Protein AF-A0ABD3BZU5-F1 (afdb_monomer_lite)

Structure (mmCIF, N/CA/C/O backbone):
data_AF-A0ABD3BZU5-F1
#
_entry.id   AF-A0ABD3BZU5-F1
#
loop_
_atom_site.group_PDB
_atom_site.id
_atom_site.type_symbol
_atom_site.label_atom_id
_atom_site.label_alt_id
_atom_site.label_comp_id
_atom_site.label_asym_id
_atom_site.label_entity_id
_atom_site.label_seq_id
_atom_site.pdbx_PDB_ins_code
_atom_site.Cartn_x
_atom_site.Cartn_y
_atom_site.Cartn_z
_atom_site.occupancy
_atom_site.B_iso_or_equiv
_atom_site.auth_seq_id
_atom_site.auth_comp_id
_atom_site.auth_asym_id
_atom_site.auth_atom_id
_atom_site.pdbx_PDB_model_num
ATOM 1 N N . MET A 1 1 ? 9.300 -1.177 2.507 1.00 71.94 1 MET A N 1
ATOM 2 C CA . MET A 1 1 ? 9.024 -1.442 1.076 1.00 71.94 1 MET A CA 1
ATOM 3 C C . MET A 1 1 ? 10.337 -1.633 0.315 1.00 71.94 1 MET A C 1
ATOM 5 O O . MET A 1 1 ? 11.225 -0.805 0.503 1.00 71.94 1 MET A O 1
ATOM 9 N N . PRO A 1 2 ? 10.506 -2.683 -0.508 1.00 82.00 2 PRO A N 1
ATOM 10 C CA . PRO A 1 2 ? 11.738 -2.883 -1.273 1.00 82.00 2 PRO A CA 1
ATOM 11 C C . PRO A 1 2 ? 12.001 -1.731 -2.252 1.00 82.00 2 PRO A C 1
ATOM 13 O O . PRO A 1 2 ? 11.096 -1.304 -2.966 1.00 82.00 2 PRO A O 1
ATOM 16 N N . GLY A 1 3 ? 13.244 -1.247 -2.336 1.00 78.12 3 GLY A N 1
ATOM 17 C CA . GLY A 1 3 ? 13.601 -0.110 -3.199 1.00 78.12 3 GLY A CA 1
ATOM 18 C C . GLY A 1 3 ? 13.323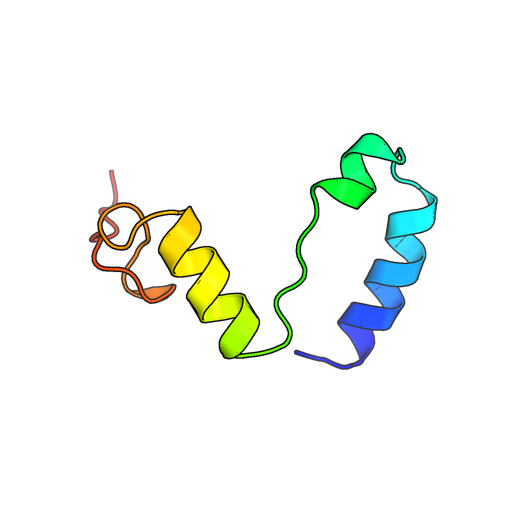 -0.335 -4.694 1.00 78.12 3 GLY A C 1
ATOM 19 O O . GLY A 1 3 ? 13.065 0.624 -5.423 1.00 78.12 3 GLY A O 1
ATOM 20 N N . PHE A 1 4 ? 13.305 -1.595 -5.148 1.00 87.88 4 PHE A N 1
ATOM 21 C CA . PHE A 1 4 ? 12.970 -1.944 -6.532 1.00 87.88 4 PHE A CA 1
ATOM 22 C C . PHE A 1 4 ? 11.496 -1.675 -6.871 1.00 87.88 4 PHE A C 1
ATOM 24 O O . PHE A 1 4 ? 11.196 -1.323 -8.010 1.00 87.88 4 PHE A O 1
ATOM 31 N N . PHE A 1 5 ? 10.585 -1.774 -5.894 1.00 88.94 5 PHE A N 1
ATOM 32 C CA . PHE A 1 5 ? 9.148 -1.609 -6.117 1.00 88.94 5 PHE A CA 1
ATOM 33 C C . PHE A 1 5 ? 8.828 -0.211 -6.649 1.00 88.94 5 PHE A C 1
ATOM 35 O O . PHE A 1 5 ? 8.136 -0.077 -7.652 1.00 88.94 5 PHE A O 1
ATOM 42 N N . LYS A 1 6 ? 9.406 0.836 -6.042 1.00 85.31 6 LYS A N 1
ATOM 43 C CA . LYS A 1 6 ? 9.205 2.225 -6.489 1.00 85.31 6 LYS A CA 1
ATOM 44 C C . LYS A 1 6 ? 9.643 2.431 -7.943 1.00 85.31 6 LYS A C 1
ATOM 46 O O . LYS A 1 6 ? 8.974 3.139 -8.690 1.00 85.31 6 LYS A O 1
ATOM 51 N N . ARG A 1 7 ? 10.747 1.795 -8.355 1.00 89.38 7 ARG A N 1
ATOM 52 C CA . ARG A 1 7 ? 11.269 1.891 -9.729 1.00 89.38 7 ARG A CA 1
ATOM 53 C C . ARG A 1 7 ? 10.355 1.196 -10.734 1.00 89.38 7 ARG A C 1
ATOM 55 O O . ARG A 1 7 ? 10.024 1.789 -11.754 1.00 89.38 7 ARG A O 1
ATOM 62 N N . VAL A 1 8 ? 9.923 -0.027 -10.427 1.00 92.19 8 VAL A N 1
ATOM 63 C CA . VAL A 1 8 ? 8.978 -0.774 -11.271 1.00 92.19 8 VAL A CA 1
ATOM 64 C C . VAL A 1 8 ? 7.656 -0.019 -11.377 1.00 92.19 8 VAL A C 1
ATOM 66 O O . VAL A 1 8 ? 7.141 0.174 -12.474 1.00 92.19 8 VAL A O 1
ATOM 69 N N . TRP A 1 9 ? 7.142 0.490 -10.259 1.00 90.44 9 TRP A N 1
ATOM 70 C CA . TRP A 1 9 ? 5.874 1.207 -10.245 1.00 90.44 9 TRP A CA 1
ATOM 71 C C . TRP A 1 9 ? 5.916 2.511 -11.046 1.00 90.44 9 TRP A C 1
ATOM 73 O O . TRP A 1 9 ? 4.995 2.795 -11.804 1.00 90.44 9 TRP A O 1
ATOM 83 N N . SER A 1 10 ? 7.018 3.264 -10.967 1.00 87.81 10 SER A N 1
ATOM 84 C CA . SER A 1 10 ? 7.227 4.457 -11.798 1.00 87.81 10 SER A CA 1
ATOM 85 C C . SER A 1 10 ? 7.195 4.144 -13.300 1.00 87.81 10 SER A C 1
ATOM 87 O O . SER A 1 10 ? 6.696 4.953 -14.082 1.00 87.81 10 SER A O 1
ATOM 89 N N . PHE A 1 11 ? 7.676 2.967 -13.710 1.00 93.25 11 PHE A N 1
ATOM 90 C CA . PHE A 1 11 ? 7.570 2.512 -15.095 1.00 93.25 11 PHE A CA 1
ATOM 91 C C . PHE A 1 11 ? 6.127 2.141 -15.467 1.00 93.25 11 PHE A C 1
ATOM 93 O O . PHE A 1 11 ? 5.638 2.592 -16.499 1.00 93.25 11 PHE A O 1
ATOM 100 N N . VAL A 1 12 ? 5.428 1.389 -14.609 1.00 93.06 12 VAL A N 1
ATOM 101 C CA 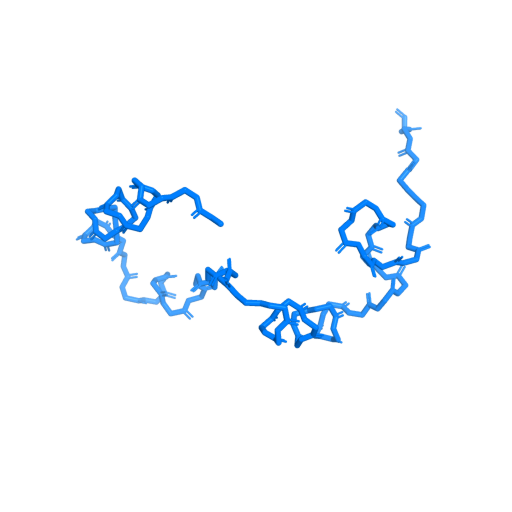. VAL A 1 12 ? 4.040 0.939 -14.834 1.00 93.06 12 VAL A CA 1
ATOM 102 C C . VAL A 1 12 ? 3.056 2.109 -14.919 1.00 93.06 12 VAL A C 1
ATOM 104 O O . VAL A 1 12 ? 2.201 2.114 -15.803 1.00 93.06 12 VAL A O 1
ATOM 107 N N . LEU A 1 13 ? 3.203 3.135 -14.071 1.00 90.94 13 LEU A N 1
ATOM 108 C CA . LEU A 1 13 ? 2.317 4.309 -14.064 1.00 90.94 13 LEU A CA 1
ATOM 109 C C . LEU A 1 13 ? 2.219 4.986 -15.437 1.00 90.94 13 LEU A C 1
ATOM 111 O O . LEU A 1 13 ? 1.156 5.479 -15.796 1.00 90.94 13 LEU A O 1
ATOM 115 N N . ARG A 1 14 ? 3.285 4.949 -16.247 1.00 91.62 14 ARG A N 1
ATOM 116 C CA . ARG A 1 14 ? 3.314 5.553 -17.592 1.00 91.62 14 ARG A CA 1
ATOM 117 C C . ARG A 1 14 ? 2.325 4.921 -18.577 1.00 91.62 14 ARG A C 1
ATOM 119 O O . ARG A 1 14 ? 2.039 5.537 -19.598 1.00 91.62 14 ARG A O 1
ATOM 126 N N . PHE A 1 15 ? 1.835 3.718 -18.287 1.00 95.06 15 PHE A N 1
ATOM 127 C CA . PHE A 1 15 ? 0.889 2.979 -19.126 1.00 95.06 15 PHE A CA 1
ATOM 128 C C . PHE A 1 15 ? -0.558 3.068 -18.625 1.00 95.06 15 PHE A C 1
ATOM 130 O O . PHE A 1 15 ? -1.461 2.564 -19.287 1.00 95.06 15 PHE A O 1
ATOM 137 N N . LEU A 1 16 ? -0.789 3.692 -17.467 1.00 94.06 16 LEU A N 1
ATOM 138 C CA . LEU A 1 16 ? -2.115 3.826 -16.871 1.00 94.06 16 LEU A CA 1
ATOM 139 C C . LEU A 1 16 ? -2.725 5.187 -17.207 1.00 94.06 16 LEU A C 1
ATOM 141 O O . LEU A 1 16 ? -2.031 6.204 -17.240 1.00 94.06 16 LEU A O 1
ATOM 145 N N . GLU A 1 17 ? -4.040 5.218 -17.413 1.00 94.88 17 GLU A N 1
ATOM 146 C CA . GLU A 1 17 ? -4.789 6.464 -17.576 1.00 94.88 17 GLU A CA 1
ATOM 147 C C . GLU A 1 17 ? -4.680 7.334 -16.314 1.00 94.88 17 GLU A C 1
ATOM 149 O O . GLU A 1 17 ? -4.655 6.812 -15.197 1.00 94.88 17 GLU A O 1
ATOM 154 N N . LYS A 1 18 ? -4.662 8.665 -16.474 1.00 91.25 18 LYS A N 1
ATOM 155 C CA . LYS A 1 18 ? -4.548 9.620 -15.356 1.00 91.25 18 LYS A CA 1
ATOM 156 C C . LYS A 1 18 ? -5.559 9.352 -14.236 1.00 91.25 18 LYS A C 1
ATOM 158 O O . LYS A 1 18 ? -5.170 9.296 -13.076 1.00 91.25 18 LYS A O 1
ATOM 163 N N . ALA A 1 19 ? -6.814 9.070 -14.590 1.00 93.94 19 ALA A N 1
ATOM 164 C CA . ALA A 1 19 ? -7.868 8.757 -13.624 1.00 93.94 19 ALA A CA 1
ATOM 165 C C . ALA A 1 19 ? -7.587 7.491 -12.790 1.00 93.94 19 ALA A C 1
ATOM 167 O O . ALA A 1 19 ? -8.091 7.352 -11.677 1.00 93.94 19 ALA A O 1
ATOM 168 N N . THR A 1 20 ? -6.798 6.553 -13.319 1.00 94.00 20 THR A N 1
ATOM 169 C CA . THR A 1 20 ? -6.359 5.361 -12.581 1.00 94.00 20 THR A CA 1
ATOM 170 C C . THR A 1 20 ? -5.147 5.677 -11.712 1.00 94.00 20 THR A C 1
ATOM 172 O O . THR A 1 20 ? -5.099 5.243 -10.564 1.00 94.00 20 THR A O 1
ATOM 175 N N . GLN A 1 21 ? -4.197 6.468 -12.225 1.00 92.25 21 GLN A N 1
ATOM 176 C CA . GLN A 1 21 ? -3.021 6.898 -11.462 1.00 92.25 21 GLN A CA 1
ATOM 177 C C . GLN A 1 21 ? -3.415 7.618 -10.165 1.00 92.25 21 GLN A C 1
ATOM 179 O O . GLN A 1 21 ? -2.822 7.350 -9.126 1.00 92.25 21 GLN A O 1
ATOM 184 N N . GLU A 1 22 ? -4.446 8.466 -10.211 1.00 90.56 22 GLU A N 1
ATOM 185 C CA . GLU A 1 22 ? -4.953 9.220 -9.052 1.00 90.56 22 GLU A CA 1
ATOM 186 C C . GLU A 1 22 ? -5.596 8.343 -7.967 1.00 90.56 22 GLU A C 1
ATOM 188 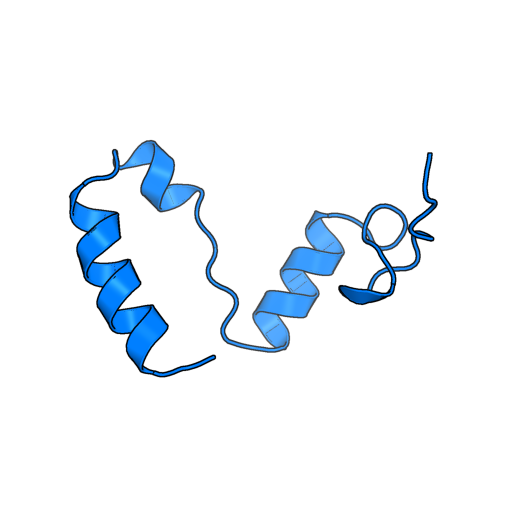O O . GLU A 1 22 ? -5.646 8.738 -6.806 1.00 90.56 22 GLU A O 1
ATOM 193 N N . LYS A 1 23 ? -6.079 7.147 -8.321 1.00 89.81 23 LYS A N 1
ATOM 194 C CA . LYS A 1 23 ? -6.743 6.225 -7.381 1.00 89.81 23 LYS A CA 1
ATOM 195 C C . LYS A 1 23 ? -5.779 5.252 -6.706 1.00 89.81 23 LYS A C 1
ATOM 197 O O . LYS A 1 23 ? -6.163 4.548 -5.777 1.00 89.81 23 LYS A O 1
ATOM 202 N N . ILE A 1 24 ? -4.545 5.166 -7.194 1.00 89.81 24 ILE A N 1
ATOM 203 C CA . ILE A 1 24 ? -3.531 4.266 -6.653 1.00 89.81 24 ILE A CA 1
ATOM 204 C C . ILE A 1 24 ? -2.857 4.939 -5.460 1.00 89.81 24 ILE A C 1
ATOM 206 O O . ILE A 1 24 ? -2.201 5.968 -5.610 1.00 89.81 24 ILE A O 1
ATOM 210 N N . VAL A 1 25 ? -2.912 4.288 -4.299 1.00 86.75 25 VAL A N 1
ATOM 211 C CA . VAL A 1 25 ? -2.167 4.707 -3.107 1.00 86.75 25 VAL A CA 1
ATOM 212 C C . VAL A 1 25 ? -1.084 3.681 -2.795 1.00 86.75 25 VAL A C 1
ATOM 214 O O . VAL A 1 25 ? -1.356 2.492 -2.635 1.00 86.75 25 VAL A O 1
ATOM 217 N N . ILE A 1 26 ? 0.166 4.141 -2.720 1.00 87.00 26 ILE A N 1
ATOM 218 C CA . ILE A 1 26 ? 1.309 3.303 -2.354 1.00 87.00 26 ILE A CA 1
ATOM 219 C C . ILE A 1 26 ? 1.673 3.599 -0.908 1.00 87.00 26 ILE A C 1
ATOM 221 O O . ILE A 1 26 ? 2.239 4.647 -0.616 1.00 87.00 26 ILE A O 1
ATOM 225 N N . LEU A 1 27 ? 1.405 2.651 -0.018 1.00 85.56 27 LEU A N 1
ATOM 226 C CA . LEU A 1 27 ? 1.765 2.785 1.388 1.00 85.56 27 LEU A CA 1
ATOM 227 C C . LEU A 1 27 ? 3.277 2.638 1.581 1.00 85.56 27 LEU A C 1
ATOM 229 O O . LEU A 1 27 ? 3.859 1.577 1.331 1.00 85.56 27 LEU A O 1
ATOM 233 N N . THR A 1 28 ? 3.921 3.711 2.033 1.00 81.56 28 THR A N 1
ATOM 234 C CA . THR A 1 28 ? 5.363 3.746 2.305 1.00 81.56 28 THR A CA 1
ATOM 235 C C . THR A 1 28 ? 5.703 4.083 3.752 1.00 81.56 28 THR A C 1
ATOM 237 O O . THR A 1 28 ? 6.828 3.795 4.171 1.00 81.56 28 THR A O 1
ATOM 240 N N . SER A 1 29 ? 4.752 4.628 4.517 1.00 83.12 29 SER A N 1
ATOM 241 C CA . SER A 1 29 ? 4.917 4.968 5.931 1.00 83.12 29 SER A CA 1
ATOM 242 C C . SER A 1 29 ? 3.781 4.444 6.817 1.00 83.12 29 SER A C 1
ATOM 244 O O . SER A 1 29 ? 2.656 4.223 6.372 1.00 83.12 29 SER A O 1
ATOM 246 N N . GLU A 1 30 ? 4.062 4.313 8.116 1.00 81.62 30 GLU A N 1
ATOM 247 C CA . GLU A 1 30 ? 3.056 3.955 9.130 1.00 81.62 30 GLU A CA 1
ATOM 248 C C . GLU A 1 30 ? 2.004 5.055 9.363 1.00 81.62 30 GLU A C 1
ATOM 250 O O . GLU A 1 30 ? 0.970 4.813 9.987 1.00 81.62 30 GLU A O 1
ATOM 255 N N . VAL A 1 31 ? 2.265 6.285 8.911 1.00 84.00 31 VAL A N 1
ATOM 256 C CA . VAL A 1 31 ? 1.281 7.377 8.963 1.00 84.00 31 VAL A CA 1
ATOM 257 C C . VAL A 1 31 ? 0.227 7.157 7.883 1.00 84.00 31 VAL A C 1
ATOM 259 O O . VAL A 1 31 ? -0.944 7.007 8.216 1.00 84.00 31 VAL A O 1
ATOM 262 N N . GLU A 1 32 ? 0.660 6.994 6.630 1.00 84.00 32 GLU A N 1
ATOM 263 C CA . GLU A 1 32 ? -0.219 6.677 5.490 1.00 84.00 32 GLU A CA 1
ATOM 264 C C . GLU A 1 32 ? -1.021 5.394 5.745 1.00 84.00 32 GLU A C 1
ATOM 266 O O . GLU A 1 32 ? -2.204 5.301 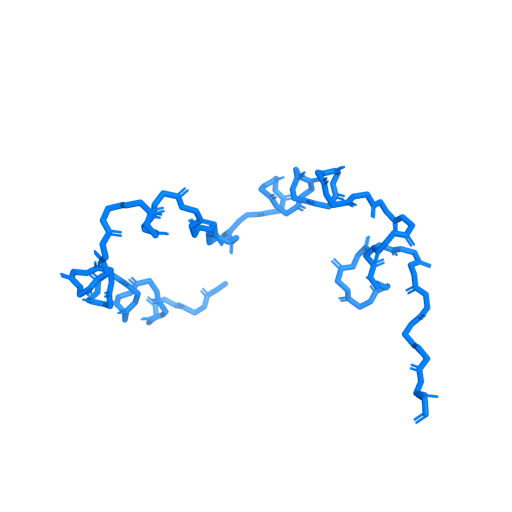5.424 1.00 84.00 32 GLU A O 1
ATOM 271 N N . ARG A 1 33 ? -0.389 4.396 6.378 1.00 85.81 33 ARG A N 1
ATOM 272 C CA . ARG A 1 33 ? -1.061 3.149 6.747 1.00 85.81 33 ARG A CA 1
ATOM 273 C C . ARG A 1 33 ? -2.231 3.388 7.705 1.00 85.81 33 ARG A C 1
ATOM 275 O O . ARG A 1 33 ? -3.292 2.811 7.505 1.00 85.81 33 ARG A O 1
ATOM 282 N N . ARG A 1 34 ? -2.058 4.228 8.730 1.00 86.56 34 ARG A N 1
ATOM 283 C CA . ARG A 1 34 ? -3.129 4.543 9.692 1.00 86.56 34 ARG A CA 1
ATOM 284 C C . ARG A 1 34 ? -4.270 5.332 9.060 1.00 86.56 34 ARG A C 1
ATOM 286 O O . ARG A 1 34 ? -5.420 5.088 9.411 1.00 86.56 34 ARG A O 1
ATOM 293 N N . GLU A 1 35 ? -3.962 6.238 8.138 1.00 87.62 35 GLU A N 1
ATOM 294 C CA . GLU A 1 35 ? -4.984 6.971 7.382 1.00 87.62 35 GLU A CA 1
ATOM 295 C C . GLU A 1 35 ? -5.826 6.016 6.531 1.00 87.62 35 GLU A C 1
ATOM 297 O O . GLU A 1 35 ? -7.048 6.034 6.638 1.00 87.62 35 GLU A O 1
ATOM 302 N N . ILE A 1 36 ? -5.192 5.087 5.806 1.00 86.88 36 ILE A N 1
ATOM 303 C CA . ILE A 1 36 ? -5.921 4.074 5.030 1.00 86.88 36 ILE A CA 1
ATOM 304 C C . ILE A 1 36 ? -6.786 3.167 5.909 1.00 86.88 36 ILE A C 1
ATOM 306 O O . ILE A 1 36 ? -7.921 2.871 5.543 1.00 86.88 36 ILE A O 1
ATOM 310 N N . ILE A 1 37 ? -6.277 2.715 7.059 1.00 88.12 37 ILE A N 1
ATOM 311 C CA . ILE A 1 37 ? -7.060 1.868 7.974 1.00 88.12 37 ILE A CA 1
ATOM 312 C C . ILE A 1 37 ? -8.316 2.620 8.437 1.00 88.12 37 ILE A C 1
ATOM 314 O O . ILE A 1 37 ? -9.411 2.059 8.420 1.00 88.12 37 ILE A O 1
ATOM 318 N N . ARG A 1 38 ? -8.176 3.909 8.767 1.00 88.56 38 ARG A N 1
ATOM 319 C CA . ARG A 1 38 ? -9.297 4.771 9.154 1.00 88.56 38 ARG A CA 1
ATOM 320 C C . ARG A 1 38 ? -10.309 4.961 8.022 1.00 88.56 38 ARG A C 1
ATOM 322 O O . ARG A 1 38 ? -11.506 4.933 8.296 1.00 88.56 38 ARG A O 1
ATOM 329 N N . ASP A 1 39 ? -9.843 5.154 6.791 1.00 89.12 39 ASP A N 1
ATOM 330 C CA . ASP A 1 39 ? -10.708 5.351 5.621 1.00 89.12 39 ASP A CA 1
ATOM 331 C C . ASP A 1 39 ? -11.492 4.081 5.254 1.00 89.12 39 ASP A C 1
ATOM 333 O O . ASP A 1 39 ? -12.656 4.163 4.865 1.00 89.12 39 ASP A O 1
ATOM 337 N N . ILE A 1 40 ? -10.877 2.903 5.406 1.00 90.44 40 ILE A N 1
ATOM 338 C CA . ILE A 1 40 ? -11.529 1.599 5.187 1.00 90.44 40 ILE A CA 1
ATOM 339 C C . ILE A 1 40 ? -12.488 1.259 6.340 1.00 90.44 40 ILE A C 1
ATOM 341 O O . ILE A 1 40 ? -13.545 0.668 6.117 1.00 90.44 40 ILE A O 1
ATOM 345 N N . GLY A 1 41 ? -12.125 1.643 7.563 1.00 92.00 41 GLY A N 1
ATOM 346 C CA . GLY A 1 41 ? -12.826 1.301 8.794 1.00 92.00 41 GLY A CA 1
ATOM 347 C C . GLY A 1 41 ? -12.292 0.016 9.430 1.00 92.00 41 GLY A C 1
ATOM 348 O O . GLY A 1 41 ? -12.238 -1.043 8.802 1.00 92.00 41 GLY A O 1
ATOM 349 N N . ASP A 1 42 ? -11.946 0.101 10.717 1.00 88.62 42 ASP A N 1
ATOM 350 C CA . ASP A 1 42 ? -11.287 -0.976 11.469 1.00 88.62 42 ASP A CA 1
ATOM 351 C C . ASP A 1 42 ? -12.060 -2.302 11.448 1.00 88.62 42 ASP A C 1
ATOM 353 O O . ASP A 1 42 ? -11.458 -3.368 11.392 1.00 88.62 42 ASP A O 1
ATOM 357 N N . GLU A 1 43 ? -13.393 -2.250 11.479 1.00 91.19 43 GLU A N 1
ATOM 358 C CA . GLU A 1 43 ? -14.257 -3.440 11.522 1.00 91.19 43 GLU A CA 1
ATOM 359 C C . GLU A 1 43 ? -14.380 -4.147 10.161 1.00 91.19 43 GLU A C 1
ATOM 361 O O . GLU A 1 43 ? -14.792 -5.303 10.103 1.00 91.19 43 GLU A O 1
ATOM 366 N N . ALA A 1 44 ? -14.042 -3.461 9.064 1.00 91.69 44 ALA A N 1
ATOM 367 C CA . ALA A 1 44 ? -14.063 -4.020 7.713 1.00 91.69 44 ALA A CA 1
ATOM 368 C C . ALA A 1 44 ? -12.696 -4.585 7.301 1.00 91.69 44 ALA A C 1
ATOM 370 O O . ALA A 1 44 ? -12.623 -5.498 6.476 1.00 91.69 44 ALA A O 1
ATOM 371 N N . LEU A 1 45 ? -11.610 -4.048 7.865 1.00 92.69 45 LEU A N 1
ATOM 372 C CA . LEU A 1 45 ? -10.258 -4.465 7.527 1.00 92.69 45 LEU A CA 1
ATOM 373 C C . LEU A 1 45 ? -9.830 -5.701 8.344 1.00 92.69 45 LEU A C 1
ATOM 375 O O . LEU A 1 45 ? -9.980 -5.701 9.566 1.00 92.69 45 LEU A O 1
ATOM 379 N N . PRO A 1 46 ? -9.248 -6.736 7.711 1.00 92.56 46 PRO A N 1
ATOM 380 C CA . PRO A 1 46 ? -8.735 -7.897 8.428 1.00 92.56 46 PRO A CA 1
ATOM 381 C C . PRO A 1 46 ? -7.614 -7.601 9.433 1.00 92.56 46 PRO A C 1
ATOM 383 O O . PRO A 1 46 ? -6.815 -6.674 9.242 1.00 92.56 46 PRO A O 1
ATOM 386 N N . GLU A 1 47 ? -7.525 -8.432 10.474 1.00 91.88 47 GLU A N 1
ATOM 387 C CA . GLU A 1 47 ? -6.488 -8.361 11.516 1.00 91.88 47 GLU A CA 1
ATOM 388 C C . GLU A 1 47 ? -5.063 -8.394 10.930 1.00 91.88 47 GLU A C 1
ATOM 390 O O . GLU A 1 47 ? -4.198 -7.631 11.361 1.00 91.88 47 GLU A O 1
ATOM 395 N N . GLU A 1 48 ? -4.819 -9.183 9.879 1.00 89.38 48 GLU A N 1
ATOM 396 C CA . GLU A 1 48 ? -3.511 -9.306 9.215 1.00 89.38 48 GLU A CA 1
ATOM 397 C C . GLU A 1 48 ? -3.035 -7.992 8.578 1.00 89.38 48 GLU A C 1
ATOM 399 O O . GLU A 1 48 ? -1.833 -7.767 8.410 1.00 89.38 48 GLU A O 1
ATOM 404 N N . TYR A 1 49 ? -3.973 -7.107 8.237 1.00 88.31 49 TYR A N 1
ATOM 405 C CA . TYR A 1 49 ? -3.689 -5.785 7.682 1.00 88.31 49 TYR A CA 1
ATOM 406 C C . TYR A 1 49 ? -3.774 -4.672 8.736 1.00 88.31 49 TYR A C 1
ATOM 408 O O . TYR A 1 49 ? -3.392 -3.532 8.451 1.00 88.31 49 TYR A O 1
ATOM 416 N N . GLY A 1 50 ? -4.154 -4.999 9.975 1.00 87.31 50 GLY A N 1
ATOM 417 C CA . GLY A 1 50 ? -4.215 -4.087 11.120 1.00 87.31 50 GLY A CA 1
ATOM 418 C C . GLY A 1 50 ? -5.608 -3.600 11.508 1.00 87.31 50 GLY A C 1
ATOM 419 O O . GLY A 1 50 ? -5.687 -2.656 12.290 1.00 87.31 50 GLY A O 1
ATOM 420 N N . GLY A 1 51 ? -6.672 -4.196 10.966 1.00 90.62 51 GLY A N 1
ATOM 421 C CA . GLY A 1 51 ? -8.039 -3.966 11.435 1.00 90.62 51 GLY A CA 1
ATOM 422 C C . GLY A 1 51 ? -8.476 -4.998 12.477 1.00 90.62 51 GLY A C 1
ATOM 423 O O . GLY A 1 51 ? -7.649 -5.554 13.200 1.00 90.62 51 GLY A O 1
ATOM 424 N N . LYS A 1 52 ? -9.783 -5.238 12.569 1.00 92.81 52 LYS A N 1
ATOM 425 C CA . LYS A 1 52 ? -10.422 -6.149 13.534 1.00 92.81 52 LYS A CA 1
ATOM 426 C C . LYS A 1 52 ? -11.296 -7.217 12.882 1.00 92.81 52 LYS A C 1
ATOM 428 O O . LYS A 1 52 ? -11.851 -8.064 13.582 1.00 92.81 52 LYS A O 1
ATOM 433 N N . ALA A 1 53 ? -11.460 -7.176 11.561 1.00 92.38 53 ALA A N 1
ATOM 434 C CA . ALA A 1 53 ? -12.247 -8.180 10.869 1.00 92.38 53 ALA A CA 1
ATOM 435 C C . ALA A 1 53 ? -11.530 -9.535 10.938 1.00 92.38 53 ALA A C 1
ATOM 437 O O . ALA A 1 53 ? -10.327 -9.637 10.691 1.00 92.38 53 ALA A O 1
ATOM 438 N N . LYS A 1 54 ? -12.277 -10.598 11.236 1.00 90.94 54 LYS A N 1
ATOM 439 C CA . LYS A 1 54 ? -11.738 -11.957 11.170 1.00 90.94 54 LYS A CA 1
ATOM 440 C C . LYS A 1 54 ? -11.864 -12.496 9.760 1.00 90.94 54 LYS A C 1
ATOM 442 O O . LYS A 1 54 ? -12.968 -12.599 9.225 1.00 90.94 54 LYS A O 1
ATOM 447 N N . LEU A 1 55 ? -10.731 -12.875 9.183 1.00 84.12 55 LEU A N 1
ATOM 448 C CA . LEU A 1 55 ? -10.689 -13.541 7.893 1.00 84.12 55 LEU A CA 1
ATOM 449 C C . LEU A 1 55 ? -11.204 -14.976 8.079 1.00 84.12 55 LEU A C 1
ATOM 451 O O . LEU A 1 55 ? -10.585 -15.795 8.757 1.00 84.12 55 LEU A O 1
ATOM 455 N N . VAL A 1 56 ? -12.384 -15.265 7.531 1.00 86.50 56 VAL A N 1
ATOM 456 C CA . VAL A 1 56 ? -12.990 -16.602 7.559 1.00 86.50 56 VAL A CA 1
ATOM 457 C C . VAL A 1 56 ? -12.861 -17.243 6.182 1.00 86.50 56 VAL A C 1
ATOM 459 O O . VAL A 1 56 ? -13.157 -16.618 5.166 1.00 86.50 56 VAL A O 1
ATOM 462 N N . LEU A 1 57 ? -12.394 -18.491 6.146 1.00 79.38 57 LEU A N 1
ATOM 463 C CA . LEU A 1 57 ? -12.465 -19.325 4.948 1.00 79.38 57 LEU A CA 1
ATOM 464 C C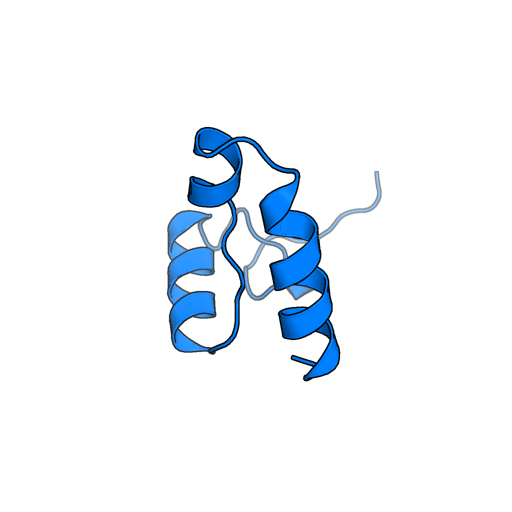 . LEU A 1 57 ? -13.934 -19.720 4.737 1.00 79.38 57 LEU A C 1
ATOM 466 O O . LEU A 1 57 ? -14.533 -20.315 5.634 1.00 79.38 57 LEU A O 1
ATOM 470 N N . LEU A 1 58 ? -14.497 -19.336 3.589 1.00 67.12 58 LEU A N 1
ATOM 471 C CA . LEU A 1 58 ? -15.811 -19.786 3.115 1.00 67.12 58 LEU A CA 1
ATOM 472 C C . LEU A 1 58 ? -15.729 -21.202 2.538 1.00 67.12 58 LEU A C 1
ATOM 474 O O . LEU A 1 58 ? -14.736 -21.482 1.827 1.00 67.12 58 LEU A O 1
#

Radius of gyration: 14.42 Å; chains: 1; bounding box: 29×29×33 Å

Organism: NCBI:txid1961234

pLDDT: mean 88.18, std 5.24, range [67.12, 95.06]

Foldseek 3Di:
DDPVVVVVVVVVLVVDDPVVNVVDDDDDDPVVLVVVCVVCDQCNDDVVSPGPDDDDDD

InterPro domains:
  IPR001251 CRAL-TRIO lipid binding domain [PF00650] (1-51)
  IPR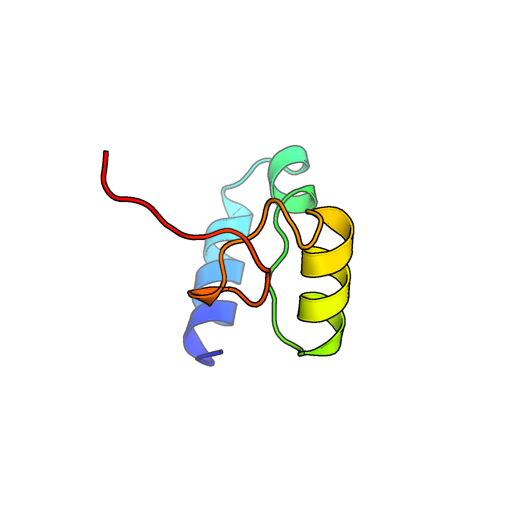001251 CRAL-TRIO lipid binding domain [PS50191] (1-57)
  IPR036865 CRAL-TRIO lipid binding domain superfamily [G3DSA:3.40.525.10] (1-56)
  IPR036865 CRAL-TRIO lipid binding domain superfamily [SSF52087] (1-54)

Secondary structure (DSSP, 8-state):
--HHHHHHHHHHHTTS-HHHHTT-----SHHHHHHHHHHH-TTTSBGGGTSSB-----

Sequence (58 aa):
MPGFFKRVWSFVLRFLEKATQEKIVILTSEVERREIIRDIGDEALPEEYGGKAKLVLL